Protein AF-A0A254QCN2-F1 (afdb_monomer_lite)

Radius of gyration: 22.69 Å; chains: 1; bounding box: 68×46×70 Å

Structure (mmCIF, N/CA/C/O backbone):
data_AF-A0A254QCN2-F1
#
_entry.id   AF-A0A254QCN2-F1
#
loop_
_atom_site.group_PDB
_atom_site.id
_atom_site.type_symbol
_atom_site.label_atom_id
_atom_site.label_alt_id
_atom_site.label_comp_id
_atom_site.label_asym_id
_atom_site.label_entity_id
_atom_site.label_seq_id
_atom_site.pdbx_PDB_ins_code
_atom_site.Cartn_x
_atom_site.Cartn_y
_atom_site.Cartn_z
_atom_site.occupancy
_atom_site.B_iso_or_equiv
_atom_site.auth_seq_id
_atom_site.auth_comp_id
_atom_site.auth_asym_id
_atom_site.auth_atom_id
_atom_site.pdbx_PDB_model_num
ATOM 1 N N . MET A 1 1 ? -49.786 -29.172 49.446 1.00 40.97 1 MET A N 1
ATOM 2 C CA . MET A 1 1 ? -49.060 -29.382 48.176 1.00 40.97 1 MET A CA 1
ATOM 3 C C . MET A 1 1 ? -48.780 -27.998 47.600 1.00 40.97 1 MET A C 1
ATOM 5 O O . MET A 1 1 ? -49.688 -27.362 47.089 1.00 40.97 1 MET A O 1
ATOM 9 N N . THR A 1 2 ? -47.596 -27.450 47.862 1.00 39.75 2 THR A N 1
ATOM 10 C CA . THR A 1 2 ? -47.262 -26.031 47.647 1.00 39.75 2 THR A CA 1
ATOM 11 C C . THR A 1 2 ? -46.341 -25.910 46.435 1.00 39.75 2 THR A C 1
ATOM 13 O O . THR A 1 2 ? -45.176 -26.293 46.501 1.00 39.75 2 THR A O 1
ATOM 16 N N . ALA A 1 3 ? -46.872 -25.416 45.314 1.00 44.75 3 ALA A N 1
ATOM 17 C CA . ALA A 1 3 ? -46.117 -25.207 44.082 1.00 44.75 3 ALA A CA 1
ATOM 18 C C . ALA A 1 3 ? -45.334 -23.888 44.162 1.00 44.75 3 ALA A C 1
ATOM 20 O O . ALA A 1 3 ? -45.919 -22.817 44.319 1.00 44.75 3 ALA A O 1
ATOM 21 N N . ARG A 1 4 ? -44.002 -23.965 44.080 1.00 52.12 4 ARG A N 1
ATOM 22 C CA . ARG A 1 4 ? -43.122 -22.795 43.980 1.00 52.12 4 ARG A CA 1
ATOM 23 C C . ARG A 1 4 ? -42.921 -22.454 42.505 1.00 52.12 4 ARG A C 1
ATOM 25 O O . ARG A 1 4 ? -42.349 -23.245 41.764 1.00 52.12 4 ARG A O 1
ATOM 32 N N . ILE A 1 5 ? -43.397 -21.281 42.098 1.00 53.84 5 ILE A N 1
ATOM 33 C CA . ILE A 1 5 ? -43.159 -20.699 40.774 1.00 53.84 5 ILE A CA 1
ATOM 34 C C . ILE A 1 5 ? -41.745 -20.109 40.788 1.00 53.84 5 ILE A C 1
ATOM 36 O O . ILE A 1 5 ? -41.483 -19.130 41.485 1.00 53.84 5 ILE A O 1
ATOM 40 N N . ALA A 1 6 ? -40.820 -20.740 40.067 1.00 52.88 6 ALA A N 1
ATOM 41 C CA . ALA A 1 6 ? -39.473 -20.222 39.866 1.00 52.88 6 ALA A CA 1
ATOM 42 C C . ALA A 1 6 ? -39.499 -19.176 38.740 1.00 52.88 6 ALA A C 1
ATOM 44 O O . ALA A 1 6 ? -39.732 -19.505 37.579 1.00 52.88 6 ALA A O 1
ATOM 45 N N . PHE A 1 7 ? -39.284 -17.910 39.096 1.00 50.91 7 PHE A N 1
ATOM 46 C CA . PHE A 1 7 ? -39.137 -16.802 38.155 1.00 50.91 7 PHE A CA 1
ATOM 47 C C . PHE A 1 7 ? -37.707 -16.835 37.592 1.00 50.91 7 PHE A C 1
ATOM 49 O O . PHE A 1 7 ? -36.751 -16.489 38.286 1.00 50.91 7 PHE A O 1
ATOM 56 N N . VAL A 1 8 ? -37.539 -17.311 36.357 1.00 58.22 8 VAL A N 1
ATOM 57 C CA . VAL A 1 8 ? -36.243 -17.298 35.662 1.00 58.22 8 VAL A CA 1
ATOM 58 C C . VAL A 1 8 ? -36.013 -15.885 35.125 1.00 58.22 8 VAL A C 1
ATOM 60 O O . VAL A 1 8 ? -36.605 -15.484 34.128 1.00 58.22 8 VAL A O 1
ATOM 63 N N . PHE A 1 9 ? -35.172 -15.110 35.811 1.00 58.81 9 PHE A N 1
ATOM 64 C CA . PHE A 1 9 ? -34.663 -13.830 35.317 1.00 58.81 9 PHE A CA 1
ATOM 65 C C . PHE A 1 9 ? -33.652 -14.100 34.194 1.00 58.81 9 PHE A C 1
ATOM 67 O O . PHE A 1 9 ? -32.477 -14.370 34.445 1.00 58.81 9 PHE A O 1
ATOM 74 N N . THR A 1 10 ? -34.102 -14.052 32.941 1.00 64.81 10 THR A N 1
ATOM 75 C CA . THR A 1 10 ? -33.211 -14.055 31.775 1.00 64.81 10 THR A CA 1
ATOM 76 C C . THR A 1 10 ? -32.533 -12.688 31.680 1.00 64.81 10 THR A C 1
ATOM 78 O O . THR A 1 10 ? -33.085 -11.737 31.132 1.00 64.81 10 THR A O 1
ATOM 81 N N . PHE A 1 11 ? -31.338 -12.576 32.259 1.00 54.66 11 PHE A N 1
ATOM 82 C CA . PHE A 1 11 ? -30.446 -11.434 32.070 1.00 54.66 11 PHE A CA 1
ATOM 83 C C . PHE A 1 11 ? -29.956 -11.451 30.613 1.00 54.66 11 PHE A C 1
ATOM 85 O O . PHE A 1 11 ? -29.045 -12.196 30.261 1.00 54.66 11 PHE A O 1
ATOM 92 N N . VAL A 1 12 ? -30.602 -10.672 29.742 1.00 60.12 12 VAL A N 1
ATOM 93 C CA . VAL A 1 12 ? -30.117 -10.423 28.379 1.00 60.12 12 VAL A CA 1
ATOM 94 C C . VAL A 1 12 ? -28.912 -9.496 28.505 1.00 60.12 12 VAL A C 1
ATOM 96 O O . VAL A 1 12 ? -29.046 -8.276 28.589 1.00 60.12 12 VAL A O 1
ATOM 99 N N . THR A 1 13 ? -27.718 -10.076 28.584 1.00 57.25 13 THR A N 1
ATOM 100 C CA . THR A 1 13 ? -26.465 -9.337 28.462 1.00 57.25 13 THR A CA 1
ATOM 101 C C . THR A 1 13 ? -26.357 -8.818 27.030 1.00 57.25 13 THR A C 1
ATOM 103 O O . THR A 1 13 ? -25.913 -9.522 26.126 1.00 57.25 13 THR A O 1
ATOM 106 N N . LEU A 1 14 ? -26.783 -7.569 26.809 1.00 51.81 14 LEU A N 1
ATOM 107 C CA . LEU A 1 14 ? -26.379 -6.799 25.635 1.00 51.81 14 LEU A CA 1
ATOM 108 C C . LEU A 1 14 ? -24.858 -6.626 25.713 1.00 51.81 14 LEU A C 1
ATOM 110 O O . LEU A 1 14 ? -24.352 -5.693 26.333 1.00 51.81 14 LEU A O 1
ATOM 114 N N . ALA A 1 15 ? -24.123 -7.558 25.114 1.00 53.62 15 ALA A N 1
ATOM 115 C CA . ALA A 1 15 ? -22.736 -7.335 24.765 1.00 53.62 15 ALA A CA 1
ATOM 116 C C . ALA A 1 15 ? -22.731 -6.216 23.721 1.00 53.62 15 ALA A C 1
ATOM 118 O O . ALA A 1 15 ? -23.058 -6.436 22.555 1.00 53.62 15 ALA A O 1
ATOM 119 N N . SER A 1 16 ? -22.436 -4.995 24.164 1.00 48.66 16 SER A N 1
ATOM 120 C CA . SER A 1 16 ? -22.145 -3.867 23.292 1.00 48.66 16 SER A CA 1
ATOM 121 C C . SER A 1 16 ? -21.018 -4.291 22.360 1.00 48.66 16 SER A C 1
ATOM 123 O O . SER A 1 16 ? -19.859 -4.350 22.768 1.00 48.66 16 SER A O 1
ATOM 125 N N . ALA A 1 17 ? -21.361 -4.645 21.124 1.00 46.91 17 ALA A N 1
ATOM 126 C CA . ALA A 1 17 ? -20.388 -4.856 20.073 1.00 46.91 17 ALA A CA 1
ATOM 127 C C . ALA A 1 17 ? -19.721 -3.502 19.818 1.00 46.91 17 ALA A C 1
ATOM 129 O O . ALA A 1 17 ? -20.233 -2.666 19.073 1.00 46.91 17 ALA A O 1
ATOM 130 N N . PHE A 1 18 ? -18.604 -3.253 20.500 1.00 50.06 18 PHE A N 1
ATOM 131 C CA . PHE A 1 18 ? -17.692 -2.190 20.128 1.00 50.06 18 PHE A CA 1
ATOM 132 C C . PHE A 1 18 ? -17.144 -2.573 18.758 1.00 50.06 18 PHE A C 1
ATOM 134 O O . PHE A 1 18 ? -16.198 -3.347 18.637 1.00 50.06 18 PHE A O 1
ATOM 141 N N . VAL A 1 19 ? -17.799 -2.072 17.712 1.00 56.84 19 VAL A N 1
ATOM 142 C CA . VAL A 1 19 ? -17.236 -2.028 16.368 1.00 56.84 19 VAL A CA 1
ATOM 143 C C . VAL A 1 19 ? -16.051 -1.074 16.463 1.00 56.84 19 VAL A C 1
ATOM 145 O O . VAL A 1 19 ? -16.191 0.140 16.315 1.00 56.84 19 VAL A O 1
ATOM 148 N N . HIS A 1 20 ? -14.894 -1.617 16.834 1.00 62.12 20 HIS A N 1
ATOM 149 C CA . HIS A 1 20 ? -13.630 -0.910 16.750 1.00 62.12 20 HIS A CA 1
ATOM 150 C C . HIS A 1 20 ? -13.440 -0.543 15.279 1.00 62.12 20 HIS A C 1
ATOM 152 O O . HIS A 1 20 ? -13.486 -1.417 14.415 1.00 62.12 20 HIS A O 1
ATOM 158 N N . ALA A 1 21 ? -13.331 0.754 14.984 1.00 64.00 21 ALA A N 1
ATOM 159 C CA . ALA A 1 21 ? -13.056 1.205 13.629 1.00 64.00 21 ALA A CA 1
ATOM 160 C C . ALA A 1 21 ? -11.738 0.556 13.192 1.00 64.00 21 ALA A C 1
ATOM 162 O O . ALA A 1 21 ? -10.703 0.807 13.804 1.00 64.00 21 ALA A O 1
ATOM 163 N N . TYR A 1 22 ?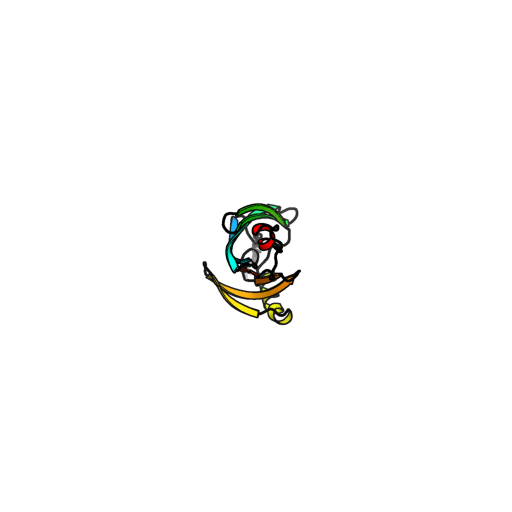 -11.808 -0.326 12.197 1.00 68.88 22 TYR A N 1
ATOM 164 C CA . TYR A 1 22 ? -10.637 -0.905 11.563 1.00 68.88 22 TYR A CA 1
ATOM 165 C C . TYR A 1 22 ? -10.341 -0.109 10.287 1.00 68.88 22 TYR A C 1
ATOM 167 O O . TYR A 1 22 ? -11.262 0.096 9.490 1.00 68.88 22 TYR A O 1
ATOM 175 N N . PRO A 1 23 ? -9.095 0.336 10.071 1.00 77.94 23 PRO A N 1
ATOM 176 C CA . PRO A 1 23 ? -7.962 0.269 10.993 1.00 77.94 23 PRO A CA 1
ATOM 177 C C . PRO A 1 23 ? -8.070 1.285 12.148 1.00 77.94 23 PRO A C 1
ATOM 179 O O . PRO A 1 23 ? -8.786 2.290 12.052 1.00 77.94 23 PRO A O 1
ATOM 182 N N . SER A 1 24 ? -7.350 1.003 13.235 1.00 85.75 24 SER A N 1
ATOM 183 C CA . SER A 1 24 ? -7.284 1.819 14.453 1.00 85.75 24 SER A CA 1
ATOM 184 C C . SER A 1 24 ? -6.336 3.007 14.292 1.00 85.75 24 SER A C 1
ATOM 186 O O . SER A 1 24 ? -5.400 2.971 13.499 1.00 85.75 24 SER A O 1
ATOM 188 N N . ILE A 1 25 ? -6.541 4.069 15.080 1.00 89.25 25 ILE A N 1
ATOM 189 C CA . ILE A 1 25 ? -5.567 5.170 15.166 1.00 89.25 25 ILE A CA 1
ATOM 190 C C . ILE A 1 25 ? -4.233 4.609 15.681 1.00 89.25 25 ILE A C 1
ATOM 192 O O . ILE A 1 25 ? -4.209 3.929 16.705 1.00 89.25 25 ILE A O 1
ATOM 196 N N . GLY A 1 26 ? -3.144 4.915 14.978 1.00 87.44 26 GLY A N 1
ATOM 197 C CA . GLY A 1 26 ? -1.801 4.385 15.216 1.00 87.44 26 GLY A CA 1
ATOM 198 C C . GLY A 1 26 ? -1.447 3.163 14.363 1.00 87.44 26 GLY A C 1
ATOM 199 O O . GLY A 1 26 ? -0.270 2.804 14.301 1.00 87.44 26 GLY A O 1
ATOM 200 N N . ASP A 1 27 ? -2.415 2.546 13.671 1.00 85.25 27 ASP A N 1
ATOM 201 C CA . ASP A 1 27 ? -2.112 1.472 12.727 1.00 85.25 27 ASP A CA 1
ATOM 202 C C . ASP A 1 27 ? -1.246 2.018 11.593 1.00 85.25 27 ASP A C 1
ATOM 204 O O . ASP A 1 27 ? -1.582 3.011 10.934 1.00 85.25 27 ASP A O 1
ATOM 208 N N . LYS A 1 28 ? -0.123 1.339 11.365 1.00 86.75 28 LYS A N 1
ATOM 209 C CA . LYS A 1 28 ? 0.898 1.733 10.407 1.00 86.75 28 LYS A CA 1
ATOM 210 C C . LYS A 1 28 ? 1.274 0.558 9.523 1.00 86.75 28 LYS A C 1
ATOM 212 O O . LYS A 1 28 ? 1.483 -0.555 9.998 1.00 86.75 28 LYS A O 1
ATOM 217 N N . VAL A 1 29 ? 1.437 0.844 8.240 1.00 81.44 29 VAL A N 1
ATOM 218 C CA . VAL A 1 29 ? 2.098 -0.044 7.290 1.00 81.44 29 VAL A CA 1
ATOM 219 C C . VAL A 1 29 ? 3.279 0.699 6.688 1.00 81.44 29 VAL A C 1
ATOM 221 O O . VAL A 1 29 ? 3.189 1.881 6.353 1.00 81.44 29 VAL A O 1
ATOM 224 N N . THR A 1 30 ? 4.387 -0.009 6.537 1.00 83.19 30 THR A N 1
ATOM 225 C CA . THR A 1 30 ? 5.516 0.441 5.736 1.00 83.19 30 THR A CA 1
ATOM 226 C C . THR A 1 30 ? 5.773 -0.619 4.685 1.00 83.19 30 THR A C 1
ATOM 228 O O . THR A 1 30 ? 5.854 -1.801 5.016 1.00 83.19 30 THR A O 1
ATOM 231 N N . TRP A 1 31 ? 5.901 -0.206 3.432 1.00 78.06 31 TRP A N 1
ATOM 232 C CA . TRP A 1 31 ? 6.367 -1.085 2.373 1.00 78.06 31 TRP A CA 1
ATOM 233 C C . TRP A 1 31 ? 7.525 -0.438 1.630 1.00 78.06 31 TRP A C 1
ATOM 235 O O . TRP A 1 31 ? 7.608 0.788 1.492 1.00 78.06 31 TRP A O 1
ATOM 245 N N . SER A 1 32 ? 8.407 -1.301 1.147 1.00 78.62 32 SER A N 1
ATOM 246 C CA . SER A 1 32 ? 9.544 -0.928 0.324 1.00 78.62 32 SER A CA 1
ATOM 247 C C . SER A 1 32 ? 9.365 -1.512 -1.072 1.00 78.62 32 SER A C 1
ATOM 249 O O . SER A 1 32 ? 8.730 -2.556 -1.248 1.00 78.62 32 SER A O 1
ATOM 251 N N . GLY A 1 33 ? 9.896 -0.822 -2.069 1.00 74.44 33 GLY A N 1
ATOM 252 C CA . GLY A 1 33 ? 9.842 -1.242 -3.461 1.00 74.44 33 GLY A CA 1
ATOM 253 C C . GLY A 1 33 ? 11.052 -0.746 -4.233 1.00 74.44 33 GLY A C 1
ATOM 254 O O . GLY A 1 33 ? 11.860 0.035 -3.733 1.00 74.44 33 GLY A O 1
ATOM 255 N N . GLU A 1 34 ? 11.160 -1.196 -5.474 1.00 74.56 34 GLU A N 1
ATOM 256 C CA . GLU A 1 34 ? 12.174 -0.721 -6.407 1.00 74.56 34 GLU A CA 1
ATOM 257 C C . GLU A 1 34 ? 11.530 0.215 -7.431 1.00 74.56 34 GLU A C 1
ATOM 259 O O . GLU A 1 34 ? 10.490 -0.105 -8.017 1.00 74.56 34 GLU A O 1
ATOM 264 N N . PHE A 1 35 ? 12.170 1.357 -7.667 1.00 75.44 35 PHE A N 1
ATOM 265 C CA . PHE A 1 35 ? 11.914 2.225 -8.806 1.00 75.44 35 PHE A CA 1
ATOM 266 C C . PHE A 1 35 ? 13.082 2.112 -9.772 1.00 75.44 35 PHE A C 1
ATOM 268 O O . PHE A 1 35 ? 14.199 2.500 -9.436 1.00 75.44 35 PHE A O 1
ATOM 275 N N . LYS A 1 36 ? 12.827 1.610 -10.979 1.00 73.88 36 LYS A N 1
ATOM 276 C CA . LYS A 1 36 ? 13.841 1.568 -12.037 1.00 73.88 36 LYS A CA 1
ATOM 277 C C . LYS A 1 36 ? 13.547 2.644 -13.067 1.00 73.88 36 LYS A C 1
ATOM 279 O O . LYS A 1 36 ? 12.471 2.637 -13.671 1.00 73.88 36 LYS A O 1
ATOM 284 N N . THR A 1 37 ? 14.498 3.555 -13.254 1.00 68.94 37 THR A N 1
ATOM 285 C CA . THR A 1 37 ? 14.449 4.539 -14.336 1.00 68.94 37 THR A CA 1
ATOM 286 C C . THR A 1 37 ? 14.742 3.862 -15.673 1.00 68.94 37 THR A C 1
ATOM 288 O O . THR A 1 37 ? 15.281 2.754 -15.738 1.00 68.94 37 THR A O 1
ATOM 291 N N . ALA A 1 38 ? 14.407 4.545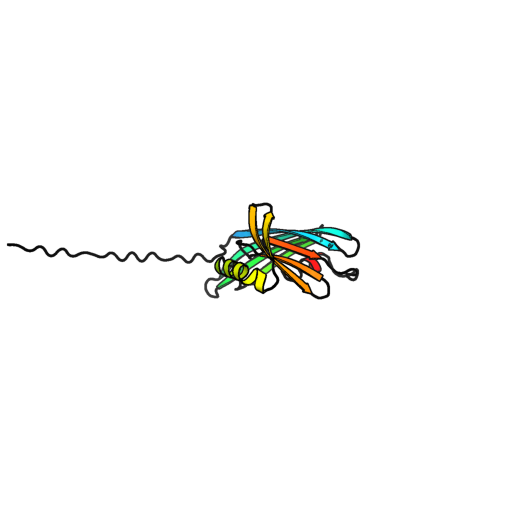 -16.766 1.00 66.44 38 ALA A N 1
ATOM 292 C CA . ALA A 1 38 ? 14.720 4.087 -18.118 1.00 66.44 38 ALA A CA 1
ATOM 293 C C . ALA A 1 38 ? 16.231 3.918 -18.371 1.00 66.44 38 ALA A C 1
ATOM 295 O O . ALA A 1 38 ? 16.626 3.127 -19.224 1.00 66.44 38 ALA A O 1
ATOM 296 N N . GLU A 1 39 ? 17.060 4.647 -17.624 1.00 67.62 39 GLU A N 1
ATOM 297 C CA . GLU A 1 39 ? 18.526 4.628 -17.699 1.00 67.62 39 GLU A CA 1
ATOM 298 C C . GLU A 1 39 ? 19.136 3.453 -16.915 1.00 67.62 39 GLU A C 1
ATOM 300 O O . GLU A 1 39 ? 20.344 3.231 -16.957 1.00 67.62 39 GLU A O 1
ATOM 305 N N . GLY A 1 40 ? 18.299 2.663 -16.231 1.00 66.31 40 GLY A N 1
ATOM 306 C CA . GLY A 1 40 ? 18.716 1.509 -15.440 1.00 66.31 40 GLY A CA 1
ATOM 307 C C . GLY A 1 40 ? 19.111 1.847 -14.003 1.00 66.31 40 GLY A C 1
ATOM 308 O O . GLY A 1 40 ? 19.504 0.940 -13.266 1.00 66.31 40 GLY A O 1
ATOM 309 N N . GLU A 1 41 ? 18.982 3.107 -13.576 1.00 74.56 41 GLU A N 1
ATOM 310 C CA . GLU A 1 41 ? 19.183 3.470 -12.175 1.00 74.56 41 GLU A CA 1
ATOM 311 C C . GLU A 1 41 ? 18.054 2.893 -11.319 1.00 74.56 41 GLU A C 1
ATOM 313 O O . GLU A 1 41 ? 16.869 3.039 -11.627 1.00 74.56 41 GLU A O 1
ATOM 318 N N . ASN A 1 42 ? 18.433 2.219 -10.234 1.00 77.94 42 ASN A N 1
ATOM 319 C CA . ASN A 1 42 ? 17.503 1.648 -9.273 1.00 77.94 42 ASN A CA 1
ATOM 320 C C . ASN A 1 42 ? 17.486 2.529 -8.023 1.00 77.94 42 ASN A C 1
ATOM 322 O O . ASN A 1 42 ? 18.516 2.713 -7.376 1.00 77.94 42 ASN A O 1
ATOM 326 N N . SER A 1 43 ? 16.321 3.067 -7.686 1.00 81.06 43 SER A N 1
ATOM 327 C CA . SER A 1 43 ? 16.085 3.796 -6.446 1.00 81.06 43 SER A CA 1
ATOM 328 C C . SER A 1 43 ? 15.163 2.990 -5.551 1.00 81.06 43 SER A C 1
ATOM 330 O O . SER A 1 43 ? 14.095 2.545 -5.969 1.00 81.06 43 SER A O 1
ATOM 332 N N . GLU A 1 44 ? 15.560 2.825 -4.296 1.00 82.56 44 GLU A N 1
ATOM 333 C CA . GLU A 1 44 ? 14.689 2.226 -3.296 1.00 82.56 44 GLU A CA 1
ATOM 334 C C . GLU A 1 44 ? 13.574 3.216 -2.938 1.00 82.56 44 GLU A C 1
ATOM 336 O O . GLU A 1 44 ? 13.831 4.390 -2.638 1.00 82.56 44 GLU A O 1
ATOM 341 N N . ILE A 1 45 ? 12.333 2.737 -2.988 1.00 84.38 45 ILE A N 1
ATOM 342 C CA . ILE A 1 45 ? 11.153 3.449 -2.513 1.00 84.38 45 ILE A CA 1
ATOM 343 C C . ILE A 1 45 ? 10.821 2.913 -1.125 1.00 84.38 45 ILE A C 1
ATOM 345 O O . ILE A 1 45 ? 10.707 1.705 -0.947 1.00 84.38 45 ILE A O 1
ATOM 349 N N . HIS A 1 46 ? 10.566 3.808 -0.177 1.00 87.25 46 HIS A N 1
ATOM 350 C CA . HIS A 1 46 ? 9.947 3.497 1.108 1.00 87.25 46 HIS A CA 1
ATOM 351 C C . HIS A 1 46 ? 8.693 4.337 1.263 1.00 87.25 46 HIS A C 1
ATOM 353 O O . HIS A 1 46 ? 8.758 5.562 1.179 1.00 87.25 46 HIS A O 1
ATOM 359 N N . ILE A 1 47 ? 7.557 3.698 1.515 1.00 86.50 47 ILE A N 1
ATOM 360 C CA . ILE A 1 47 ? 6.310 4.403 1.801 1.00 86.50 47 ILE A CA 1
ATOM 361 C C . ILE A 1 47 ? 5.765 3.898 3.122 1.00 86.50 47 ILE A C 1
ATOM 363 O O . ILE A 1 47 ? 5.699 2.699 3.376 1.00 86.50 47 ILE A O 1
ATOM 367 N N . THR A 1 48 ? 5.374 4.836 3.968 1.00 89.50 48 THR A N 1
ATOM 368 C CA . THR A 1 48 ? 4.706 4.586 5.234 1.00 89.50 48 THR A CA 1
ATOM 369 C C . THR A 1 48 ? 3.336 5.237 5.203 1.00 89.50 48 THR A C 1
ATOM 371 O O . THR A 1 48 ? 3.240 6.435 4.954 1.00 89.50 48 THR A O 1
ATOM 374 N N . LYS A 1 49 ? 2.286 4.468 5.496 1.00 90.00 49 LYS A N 1
ATOM 375 C CA . LYS A 1 49 ? 0.943 4.987 5.775 1.00 90.00 49 LYS A CA 1
ATOM 376 C C . LYS A 1 49 ? 0.609 4.749 7.243 1.00 90.00 49 LYS A C 1
ATOM 378 O O . LYS A 1 49 ? 0.830 3.651 7.747 1.00 90.00 49 LYS A O 1
ATOM 383 N N . GLU A 1 50 ? 0.072 5.761 7.911 1.00 91.56 50 GLU A N 1
ATOM 384 C CA . GLU A 1 50 ? -0.321 5.711 9.321 1.00 91.56 50 GLU A CA 1
ATOM 385 C C . GLU A 1 50 ? -1.704 6.340 9.508 1.00 91.56 50 GLU A C 1
ATOM 387 O O . GLU A 1 50 ? -1.953 7.454 9.038 1.00 91.56 50 GLU A O 1
ATOM 392 N N . VAL A 1 51 ? -2.612 5.652 10.205 1.00 91.56 51 VAL A N 1
ATOM 393 C CA . VAL A 1 51 ? -3.892 6.246 10.613 1.00 91.56 51 VAL A CA 1
ATOM 394 C C . VAL A 1 51 ? -3.631 7.206 11.771 1.00 91.56 51 VAL A C 1
ATOM 396 O O . VAL A 1 51 ? -3.437 6.787 12.908 1.00 91.56 51 VAL A O 1
ATOM 399 N N . VAL A 1 52 ? -3.674 8.509 11.507 1.00 94.50 52 VAL A N 1
ATOM 400 C CA . VAL A 1 52 ? -3.422 9.554 12.517 1.00 94.50 52 VAL A CA 1
ATOM 401 C C . VAL A 1 52 ? -4.704 10.115 13.134 1.00 94.50 52 VAL A C 1
ATOM 403 O O . VAL A 1 52 ? -4.658 10.884 14.092 1.00 94.50 52 VAL A O 1
ATOM 406 N N . GLY A 1 53 ? -5.872 9.736 12.611 1.00 92.06 53 GLY A N 1
ATOM 407 C CA . GLY A 1 53 ? -7.151 10.125 13.195 1.00 92.06 53 GLY A CA 1
ATOM 408 C C . GLY A 1 53 ? -8.354 9.460 12.538 1.00 92.06 53 GLY A C 1
ATOM 409 O O . GLY A 1 53 ? -8.282 8.979 11.411 1.00 92.06 53 GLY A O 1
ATOM 410 N N . PHE A 1 54 ? -9.484 9.476 13.241 1.00 91.31 54 PHE A N 1
ATOM 411 C CA . PHE A 1 54 ? -10.776 9.028 12.727 1.00 91.31 54 PHE A CA 1
ATOM 412 C C . PHE A 1 54 ? -11.878 9.976 13.198 1.00 91.31 54 PHE A C 1
ATOM 414 O O . PHE A 1 54 ? -12.037 10.219 14.395 1.00 91.31 54 PHE A O 1
ATOM 421 N N . ASN A 1 55 ? -12.644 10.520 12.256 1.00 89.31 55 ASN A N 1
ATOM 422 C CA . ASN A 1 55 ? -13.834 11.306 12.536 1.00 89.31 55 ASN A CA 1
ATOM 423 C C . ASN A 1 55 ? -15.056 10.378 12.508 1.00 89.31 55 ASN A C 1
ATOM 425 O O . ASN A 1 55 ? -15.514 9.920 11.462 1.00 89.31 55 ASN A O 1
ATOM 429 N N . SER A 1 56 ? -15.594 10.092 13.693 1.00 86.44 56 SER A N 1
ATOM 430 C CA . SER A 1 56 ? -16.692 9.142 13.873 1.00 86.44 56 SER A CA 1
ATOM 431 C C . SER A 1 56 ? -18.039 9.643 13.346 1.00 86.44 56 SER A C 1
ATOM 433 O O . SER A 1 56 ? -18.917 8.810 13.094 1.00 86.44 56 SER A O 1
ATOM 435 N N . THR A 1 57 ? -18.192 10.958 13.159 1.00 88.88 57 THR A N 1
ATOM 436 C CA . THR A 1 57 ? -19.415 11.598 12.658 1.00 88.88 57 THR A CA 1
ATOM 437 C C . THR A 1 57 ? -19.597 11.341 11.169 1.00 88.88 57 THR A C 1
ATOM 439 O O . THR A 1 57 ? -20.671 10.927 10.746 1.00 88.88 57 THR A O 1
ATOM 442 N N . ASN A 1 58 ? -18.546 11.553 10.375 1.00 88.12 58 ASN A N 1
ATOM 443 C CA . ASN A 1 58 ? -18.578 11.387 8.918 1.00 88.12 58 ASN A CA 1
ATOM 444 C C . ASN A 1 58 ? -17.902 10.092 8.434 1.00 88.12 58 ASN A C 1
ATOM 446 O O . ASN A 1 58 ? -17.901 9.833 7.236 1.00 88.12 58 ASN A O 1
ATOM 450 N N . LYS A 1 59 ? -17.370 9.272 9.352 1.00 85.44 59 LYS A N 1
ATOM 451 C CA . LYS A 1 59 ? -16.660 8.015 9.059 1.00 85.44 59 LYS A CA 1
ATOM 452 C C . LYS A 1 59 ? -15.450 8.224 8.139 1.00 85.44 59 LYS A C 1
ATOM 454 O O . LYS A 1 59 ? -15.192 7.414 7.258 1.00 85.44 59 LYS A O 1
ATOM 459 N N . ILE A 1 60 ? -14.718 9.317 8.355 1.00 88.75 60 ILE A N 1
ATOM 460 C CA . ILE A 1 60 ? -13.522 9.665 7.582 1.00 88.75 60 ILE A CA 1
ATOM 461 C C . ILE A 1 60 ? -12.275 9.428 8.429 1.00 88.75 60 ILE A C 1
ATOM 463 O O . ILE A 1 60 ? -12.170 9.906 9.561 1.00 88.75 60 ILE A O 1
ATOM 467 N N . TRP A 1 61 ? -11.307 8.720 7.864 1.00 89.81 61 TRP A N 1
ATOM 468 C CA . TRP A 1 61 ? -9.982 8.538 8.433 1.00 89.81 61 TRP A CA 1
ATOM 469 C C . TRP A 1 61 ? -9.025 9.615 7.935 1.00 89.81 61 TRP A C 1
ATOM 471 O O . TRP A 1 61 ? -9.066 10.010 6.771 1.00 89.81 61 TRP A O 1
ATOM 481 N N . LYS A 1 62 ? -8.128 10.046 8.821 1.00 92.81 62 LYS A N 1
ATOM 482 C CA . LYS A 1 62 ? -6.957 10.858 8.497 1.00 92.81 62 LYS A CA 1
ATOM 483 C C . LYS A 1 62 ? -5.752 9.942 8.405 1.00 92.81 62 LYS A C 1
ATOM 485 O O . LYS A 1 62 ? -5.426 9.262 9.378 1.00 92.81 62 LYS A O 1
ATOM 490 N N . VAL A 1 63 ? -5.098 9.934 7.253 1.00 92.06 63 VAL A N 1
ATOM 491 C CA . VAL A 1 63 ? -3.963 9.055 6.970 1.00 92.06 63 VAL A CA 1
ATOM 492 C C . VAL A 1 63 ? -2.758 9.906 6.636 1.00 92.06 63 VAL A C 1
ATOM 494 O O . VAL A 1 63 ? -2.794 10.674 5.677 1.00 92.06 63 VAL A O 1
ATOM 497 N N . LYS A 1 64 ? -1.691 9.758 7.414 1.00 94.62 64 LYS A N 1
ATOM 498 C CA . LYS A 1 64 ? -0.394 10.339 7.096 1.00 94.62 64 LYS A CA 1
ATOM 499 C C . LYS A 1 64 ? 0.350 9.404 6.150 1.00 94.62 64 LYS A C 1
ATOM 501 O O . LYS A 1 64 ? 0.403 8.202 6.401 1.00 94.62 64 LYS A O 1
ATOM 506 N N . ILE A 1 65 ? 0.906 9.954 5.079 1.00 91.69 65 ILE A N 1
ATOM 507 C CA . ILE A 1 65 ? 1.684 9.236 4.074 1.00 91.69 65 ILE A CA 1
ATOM 508 C C . ILE A 1 65 ? 3.073 9.864 4.035 1.00 91.69 65 ILE A C 1
ATOM 510 O O . ILE A 1 65 ? 3.223 11.011 3.624 1.00 91.69 65 ILE A O 1
ATOM 514 N N . ASP A 1 66 ? 4.084 9.113 4.458 1.00 93.31 66 ASP A N 1
ATOM 515 C CA . ASP A 1 66 ? 5.488 9.487 4.314 1.00 93.31 66 ASP A CA 1
ATOM 516 C C . ASP A 1 66 ? 6.086 8.667 3.165 1.00 93.31 66 ASP A C 1
ATOM 518 O O . ASP A 1 66 ? 6.070 7.437 3.213 1.00 93.31 66 ASP A O 1
ATOM 522 N N . THR A 1 67 ? 6.614 9.326 2.135 1.00 89.94 67 THR A N 1
ATOM 523 C CA . THR A 1 67 ? 7.287 8.670 1.005 1.00 89.94 67 THR A CA 1
ATOM 524 C C . THR A 1 67 ? 8.748 9.090 0.959 1.00 89.94 67 THR A C 1
ATOM 526 O O . THR A 1 67 ? 9.066 10.261 1.140 1.00 89.94 67 THR A O 1
ATOM 529 N N . LYS A 1 68 ? 9.645 8.147 0.679 1.00 90.25 68 LYS A N 1
ATOM 530 C CA . LYS A 1 68 ? 11.061 8.388 0.412 1.00 90.25 68 LYS A CA 1
ATOM 531 C C . LYS A 1 68 ? 11.480 7.626 -0.841 1.00 90.25 68 LYS A C 1
ATOM 533 O O . LYS A 1 68 ? 11.206 6.435 -0.941 1.00 90.25 68 LYS A O 1
ATOM 538 N N . VAL A 1 69 ? 12.154 8.296 -1.771 1.00 85.88 69 VAL A N 1
ATOM 539 C CA . VAL A 1 69 ? 12.706 7.697 -2.997 1.00 85.88 69 VAL A CA 1
ATOM 540 C C . VAL A 1 69 ? 14.146 8.166 -3.140 1.00 85.88 69 VAL A C 1
ATOM 542 O O . VAL A 1 69 ? 14.401 9.344 -3.390 1.00 85.88 69 VAL A O 1
ATOM 545 N N . GLY A 1 70 ? 15.105 7.266 -2.916 1.00 83.81 70 GLY A N 1
ATOM 546 C CA . GLY A 1 70 ? 16.518 7.648 -2.842 1.00 83.81 70 GLY A CA 1
ATOM 547 C C . GLY A 1 70 ? 16.768 8.712 -1.759 1.00 83.81 70 GLY A C 1
ATOM 548 O O . GLY A 1 70 ? 16.634 8.433 -0.564 1.00 83.81 70 GLY A O 1
ATOM 549 N N . GLN A 1 71 ? 17.140 9.927 -2.177 1.00 82.88 71 GLN A N 1
ATOM 550 C CA . GLN A 1 71 ? 17.364 11.080 -1.287 1.00 82.88 71 GLN A CA 1
ATOM 551 C C . GLN A 1 71 ? 16.141 12.005 -1.154 1.00 82.88 71 GLN A C 1
ATOM 553 O O . GLN A 1 71 ? 16.115 12.854 -0.264 1.00 82.88 71 GLN A O 1
ATOM 558 N N . GLU A 1 72 ? 15.126 11.856 -2.008 1.00 86.50 72 GLU A N 1
ATOM 559 C CA . GLU A 1 72 ? 13.912 12.673 -1.964 1.00 86.50 72 GLU A CA 1
ATOM 560 C C . GLU A 1 72 ? 12.922 12.114 -0.939 1.00 86.50 72 GLU A C 1
ATOM 562 O O . GLU A 1 72 ? 12.813 10.899 -0.757 1.00 86.50 72 GLU A O 1
ATOM 567 N N . SER A 1 73 ? 12.176 12.996 -0.271 1.00 92.50 73 SER A N 1
ATOM 568 C CA . SER A 1 73 ? 11.088 12.591 0.620 1.00 92.50 73 SER A CA 1
ATOM 569 C C . SER A 1 73 ? 9.916 13.566 0.576 1.00 92.50 73 SER A C 1
ATOM 571 O O . SER A 1 73 ? 10.099 14.759 0.338 1.00 92.50 73 SER A O 1
ATOM 573 N N . SER A 1 74 ? 8.715 13.052 0.824 1.00 93.19 74 SER A N 1
ATOM 574 C CA . SER A 1 74 ? 7.495 13.827 1.033 1.00 93.19 74 SER A CA 1
ATOM 575 C C . SER A 1 74 ? 6.720 13.299 2.234 1.00 93.19 74 SER A C 1
ATOM 577 O O . SER A 1 74 ? 6.839 12.137 2.621 1.00 93.19 74 SER A O 1
ATOM 579 N N . SER A 1 75 ? 5.915 14.181 2.817 1.00 95.31 75 SER A N 1
ATOM 580 C CA . SER A 1 75 ? 4.972 13.856 3.877 1.00 95.31 75 SER A CA 1
ATOM 581 C C . SER A 1 75 ? 3.674 14.597 3.601 1.00 95.31 75 SER A C 1
ATOM 583 O O . SER A 1 75 ? 3.685 15.816 3.423 1.00 95.31 75 SER A O 1
ATOM 585 N N . GLU A 1 76 ? 2.566 13.873 3.546 1.00 94.56 76 GLU A N 1
ATOM 586 C CA . GLU A 1 76 ? 1.236 14.452 3.389 1.00 94.56 76 GLU A CA 1
ATOM 587 C C . GLU A 1 76 ? 0.236 13.792 4.335 1.00 94.56 76 GLU A C 1
ATOM 589 O O . GLU A 1 76 ? 0.473 12.716 4.883 1.00 94.56 76 GLU A O 1
ATOM 594 N N . THR A 1 77 ? -0.891 14.455 4.574 1.00 94.75 77 THR A N 1
ATOM 595 C CA . THR A 1 77 ? -2.016 13.872 5.309 1.00 94.75 77 THR A CA 1
ATOM 596 C C . THR A 1 77 ? -3.263 14.003 4.463 1.00 94.75 77 THR A C 1
ATOM 598 O O . THR A 1 77 ? -3.638 15.110 4.083 1.00 94.75 77 THR A O 1
ATOM 601 N N . ILE A 1 78 ? -3.902 12.870 4.197 1.00 91.69 78 ILE A N 1
ATOM 602 C CA . ILE A 1 78 ? -5.128 12.794 3.412 1.00 91.69 78 ILE A CA 1
ATOM 603 C C . ILE A 1 78 ? -6.312 12.416 4.295 1.00 91.69 78 ILE A C 1
ATOM 605 O O . ILE A 1 78 ? -6.156 11.811 5.359 1.00 91.69 78 ILE A O 1
ATOM 609 N N . GLU A 1 79 ? -7.506 12.744 3.820 1.00 91.31 79 GLU A N 1
ATOM 610 C CA . GLU A 1 79 ? -8.768 12.287 4.385 1.00 91.31 79 GLU A CA 1
ATOM 611 C C . GLU A 1 79 ? -9.411 11.279 3.430 1.00 91.31 79 GLU A C 1
ATOM 613 O O . GLU A 1 79 ? -9.554 11.550 2.240 1.00 91.31 79 GLU A O 1
ATOM 618 N N . THR A 1 80 ? -9.792 10.106 3.933 1.00 88.06 80 THR A N 1
ATOM 619 C CA . THR A 1 80 ? -10.451 9.069 3.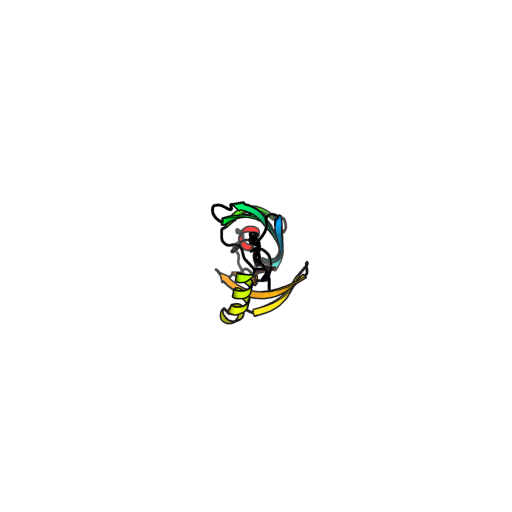128 1.00 88.06 80 THR A CA 1
ATOM 620 C C . THR A 1 80 ? -11.526 8.351 3.932 1.00 88.06 80 THR A C 1
ATOM 622 O O . THR A 1 80 ? -11.358 8.110 5.124 1.00 88.06 80 THR A O 1
ATOM 625 N N . ALA A 1 81 ? -12.638 8.012 3.282 1.00 83.81 81 ALA A N 1
ATOM 626 C CA . ALA A 1 81 ? -13.679 7.133 3.826 1.00 83.81 81 ALA A CA 1
ATOM 627 C C . ALA A 1 81 ? -13.487 5.668 3.390 1.00 83.81 81 ALA A C 1
ATOM 629 O O . ALA A 1 81 ? -14.234 4.784 3.802 1.00 83.81 81 ALA A O 1
ATOM 630 N N . ASP A 1 82 ? -12.505 5.410 2.527 1.00 76.81 82 ASP A N 1
ATOM 631 C CA . ASP A 1 82 ? -12.294 4.120 1.889 1.00 76.81 82 ASP A CA 1
ATOM 632 C C . ASP A 1 82 ? -10.967 3.521 2.354 1.00 76.81 82 ASP A C 1
ATOM 634 O O . ASP A 1 82 ? -9.969 3.505 1.633 1.00 76.81 82 ASP A O 1
ATOM 638 N N . LEU A 1 83 ? -10.939 3.074 3.612 1.00 79.56 83 LEU A N 1
ATOM 639 C CA . LEU A 1 83 ? -9.847 2.237 4.086 1.00 79.56 83 LEU A CA 1
ATOM 640 C C . LEU A 1 83 ? -10.125 0.767 3.801 1.00 79.56 83 LEU A C 1
ATOM 642 O O . LEU A 1 83 ? -11.268 0.293 3.783 1.00 79.56 83 LEU A O 1
ATOM 646 N N . PHE A 1 84 ? -9.038 0.057 3.522 1.00 81.25 84 PHE A N 1
ATOM 647 C CA . PHE A 1 84 ? -9.060 -1.371 3.278 1.00 81.25 84 PHE A CA 1
ATOM 648 C C . PHE A 1 84 ? -9.432 -2.100 4.571 1.00 81.25 84 PHE A C 1
ATOM 650 O O . PHE A 1 84 ? -8.879 -1.799 5.630 1.00 81.25 84 PHE A O 1
ATOM 657 N N . THR A 1 85 ? -10.376 -3.033 4.480 1.00 81.75 85 THR A N 1
ATOM 658 C CA . THR A 1 85 ? -10.863 -3.830 5.612 1.00 81.75 85 THR A CA 1
ATOM 659 C C . THR A 1 85 ? -10.638 -5.318 5.341 1.00 81.75 85 THR A C 1
ATOM 661 O O . THR A 1 85 ? -10.472 -5.696 4.175 1.00 81.75 85 THR A O 1
ATOM 664 N N . PRO A 1 86 ? -10.676 -6.185 6.368 1.00 83.19 86 PRO A N 1
ATOM 665 C CA . PRO A 1 86 ? -10.563 -7.630 6.176 1.00 83.19 86 PRO A CA 1
ATOM 666 C C . PRO A 1 86 ? -11.645 -8.188 5.237 1.00 83.19 86 PRO A C 1
ATOM 668 O O . PRO A 1 86 ? -11.390 -9.076 4.427 1.00 83.19 86 PRO A O 1
ATOM 671 N N . GLU A 1 87 ? -12.857 -7.626 5.259 1.00 85.94 87 GLU A N 1
ATOM 672 C CA . GLU A 1 87 ? -13.935 -8.027 4.349 1.00 85.94 87 GLU A CA 1
ATOM 673 C C . GLU A 1 87 ? -13.591 -7.694 2.892 1.00 85.94 87 GLU A C 1
ATOM 675 O O . GLU A 1 87 ? -13.772 -8.536 2.008 1.00 85.94 87 GLU A O 1
ATOM 680 N N . LYS A 1 88 ? -13.033 -6.500 2.641 1.00 86.19 88 LYS A N 1
ATOM 681 C CA . LYS A 1 88 ? -12.537 -6.119 1.308 1.00 86.19 88 LYS A CA 1
ATOM 682 C C . LYS A 1 88 ? -11.381 -7.004 0.871 1.00 86.19 88 LYS A C 1
ATOM 684 O O . LYS A 1 88 ? -11.349 -7.416 -0.284 1.00 86.19 88 LYS A O 1
ATOM 689 N N . TYR A 1 89 ? -10.468 -7.349 1.776 1.00 88.31 89 TYR A N 1
ATOM 690 C CA . TYR A 1 89 ? -9.394 -8.295 1.484 1.00 88.31 89 TYR A CA 1
ATOM 691 C C . TYR A 1 89 ? -9.939 -9.651 1.017 1.00 88.31 89 TYR A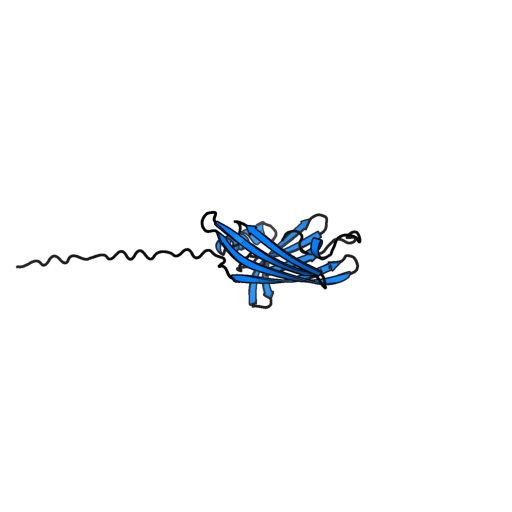 C 1
ATOM 693 O O . TYR A 1 89 ? -9.519 -10.170 -0.021 1.00 88.31 89 TYR A O 1
ATOM 701 N N . HIS A 1 90 ? -10.910 -10.214 1.740 1.00 89.62 90 HIS A N 1
ATOM 702 C CA . HIS A 1 90 ? -11.533 -11.479 1.357 1.00 89.62 90 HIS A CA 1
ATOM 703 C C . HIS A 1 90 ? -12.220 -11.397 -0.008 1.00 89.62 90 HIS A C 1
ATOM 705 O O . HIS A 1 90 ? -12.133 -12.347 -0.792 1.00 89.62 90 HIS A O 1
ATOM 711 N N . GLN A 1 91 ? -12.857 -10.266 -0.315 1.00 91.38 91 GLN A N 1
ATOM 712 C CA . GLN A 1 91 ? -13.431 -10.025 -1.633 1.00 91.38 91 GLN A CA 1
ATOM 713 C C . GLN A 1 91 ? -12.350 -9.966 -2.722 1.00 91.38 91 GLN A C 1
ATOM 715 O O . GLN A 1 91 ? -12.461 -10.679 -3.719 1.00 91.38 91 GLN A O 1
ATOM 720 N N . VAL A 1 92 ? -11.270 -9.207 -2.504 1.00 90.25 92 VAL A N 1
ATOM 721 C CA . VAL A 1 92 ? -10.139 -9.109 -3.441 1.00 90.25 92 VAL A CA 1
ATOM 722 C C . VAL A 1 92 ? -9.530 -10.481 -3.716 1.00 90.25 92 VAL A C 1
ATOM 724 O O . VAL A 1 92 ? -9.299 -10.818 -4.872 1.00 90.25 92 VAL A O 1
ATOM 727 N N . LEU A 1 93 ? -9.315 -11.313 -2.693 1.00 92.31 93 LEU A N 1
ATOM 728 C CA . LEU A 1 93 ? -8.810 -12.673 -2.901 1.00 92.31 93 LEU A CA 1
ATOM 729 C C . LEU A 1 93 ? -9.761 -13.540 -3.726 1.00 92.31 93 LEU A C 1
ATOM 731 O O . LEU A 1 93 ? -9.300 -14.319 -4.556 1.00 92.31 93 LEU A O 1
ATOM 735 N N . LYS A 1 94 ? -11.071 -13.430 -3.488 1.00 93.56 94 LYS A N 1
ATOM 736 C CA . LYS A 1 94 ? -12.080 -14.214 -4.207 1.00 93.56 94 LYS A CA 1
ATOM 737 C C . LYS A 1 94 ? -12.145 -13.838 -5.687 1.00 93.56 94 LYS A C 1
ATOM 739 O O . LYS A 1 94 ? -12.366 -14.706 -6.525 1.00 93.56 94 LYS A O 1
ATOM 744 N N . GLU A 1 95 ? -11.968 -12.559 -5.992 1.00 94.56 95 GLU A N 1
ATOM 745 C CA . GLU A 1 95 ? -12.077 -12.011 -7.346 1.00 94.56 95 GLU A CA 1
ATOM 746 C C . GLU A 1 95 ? -10.722 -11.923 -8.069 1.00 94.56 95 GLU A C 1
ATOM 748 O O . GLU A 1 95 ? -10.685 -11.638 -9.266 1.00 94.56 95 GLU A O 1
ATOM 753 N N . CYS A 1 96 ? -9.617 -12.200 -7.368 1.00 94.31 96 CYS A N 1
ATOM 754 C CA . CYS A 1 96 ? -8.251 -11.972 -7.834 1.00 94.31 96 CYS A CA 1
ATOM 755 C C . CYS A 1 96 ? -7.998 -12.531 -9.239 1.00 94.31 96 CYS A C 1
ATOM 757 O O . CYS A 1 96 ? -7.699 -11.785 -10.169 1.00 94.31 96 CYS A O 1
ATOM 759 N N . GLU A 1 97 ? -8.184 -13.839 -9.410 1.00 95.62 97 GLU A N 1
ATOM 760 C CA . GLU A 1 97 ? -7.904 -14.527 -10.674 1.00 95.62 97 GLU A CA 1
ATOM 761 C C . GLU A 1 97 ? -8.887 -14.111 -11.777 1.00 95.62 97 GLU A C 1
ATOM 763 O O . GLU A 1 97 ? -8.502 -13.961 -12.935 1.00 95.62 97 GLU A O 1
ATOM 768 N N . SER A 1 98 ? -10.150 -13.842 -11.420 1.00 94.94 98 SER A N 1
ATOM 769 C CA . SER A 1 98 ? -11.166 -13.391 -12.381 1.00 94.94 98 SER A CA 1
ATOM 770 C C . SER A 1 98 ? -10.886 -12.000 -12.957 1.00 94.94 98 SER A C 1
ATOM 772 O O . SER A 1 98 ? -11.312 -11.705 -14.072 1.00 94.94 98 SER A O 1
ATOM 774 N N . HIS A 1 99 ? -10.127 -11.172 -12.237 1.00 93.06 99 HIS A N 1
ATOM 775 C CA . HIS A 1 99 ? -9.667 -9.861 -12.694 1.00 93.06 99 HIS A CA 1
ATOM 776 C C . HIS A 1 99 ? -8.236 -9.885 -13.259 1.00 93.06 99 HIS A C 1
ATOM 778 O O . HIS A 1 99 ? -7.619 -8.833 -13.421 1.00 93.06 99 HIS A O 1
ATOM 784 N N . GLY A 1 100 ? -7.704 -11.070 -13.584 1.00 93.31 100 GLY A N 1
ATOM 785 C CA . GLY A 1 100 ? -6.371 -11.226 -14.173 1.00 93.31 100 GLY A CA 1
ATOM 786 C C . GLY A 1 100 ? -5.220 -11.091 -13.173 1.00 93.31 100 GLY A C 1
ATOM 787 O O . GLY A 1 100 ? -4.067 -10.958 -13.584 1.00 93.31 100 GLY A O 1
ATOM 788 N N . GLY A 1 101 ? -5.518 -11.110 -11.875 1.00 95.25 101 GLY A N 1
ATOM 789 C CA . GLY A 1 101 ? -4.525 -11.178 -10.815 1.00 95.25 101 GLY A CA 1
ATOM 790 C C . GLY A 1 101 ? -4.003 -12.595 -10.580 1.00 95.25 101 GLY A C 1
ATOM 791 O O . GLY A 1 101 ? -4.528 -13.580 -11.100 1.00 95.25 101 GLY A O 1
ATOM 792 N N . VAL A 1 102 ? -2.960 -12.696 -9.760 1.00 96.88 102 VAL A N 1
ATOM 793 C CA . VAL A 1 102 ? -2.332 -13.961 -9.363 1.00 96.88 102 VAL A CA 1
ATOM 794 C C . VAL A 1 102 ? -2.338 -14.062 -7.846 1.00 96.88 102 VAL A C 1
ATOM 796 O O . VAL A 1 102 ? -1.860 -13.159 -7.158 1.00 96.88 102 VAL A O 1
ATOM 799 N N . ILE A 1 103 ? -2.874 -15.159 -7.311 1.00 96.62 103 ILE A N 1
ATOM 800 C CA . ILE A 1 103 ? -2.781 -15.437 -5.878 1.00 96.62 103 ILE A CA 1
ATOM 801 C C . ILE A 1 103 ? -1.399 -16.022 -5.590 1.00 96.62 103 ILE A C 1
ATOM 803 O O . ILE A 1 103 ? -1.053 -17.090 -6.091 1.00 96.62 103 ILE A O 1
ATOM 807 N N . GLU A 1 104 ? -0.628 -15.355 -4.739 1.00 96.25 104 GLU A N 1
ATOM 808 C CA . GLU A 1 104 ? 0.700 -15.817 -4.341 1.00 96.25 104 GLU A CA 1
ATOM 809 C C . GLU A 1 104 ? 1.010 -15.495 -2.880 1.00 96.25 104 GLU A C 1
ATOM 811 O O . GLU A 1 104 ? 0.416 -14.604 -2.266 1.00 96.25 104 GLU A O 1
ATOM 816 N N . THR A 1 105 ? 1.946 -16.247 -2.304 1.00 94.94 105 THR A N 1
ATOM 817 C CA . THR A 1 105 ? 2.473 -15.961 -0.970 1.00 94.94 105 THR A CA 1
ATOM 818 C C . THR A 1 105 ? 3.677 -15.044 -1.111 1.00 94.94 105 THR A C 1
ATOM 820 O O . THR A 1 105 ? 4.693 -15.451 -1.670 1.00 94.94 105 THR A O 1
ATOM 823 N N . LEU A 1 106 ? 3.570 -13.829 -0.579 1.00 90.44 106 LEU A N 1
ATOM 824 C CA . LEU A 1 106 ? 4.655 -12.858 -0.559 1.00 90.44 106 LEU A CA 1
ATOM 825 C C . LEU A 1 106 ? 5.321 -12.858 0.820 1.00 90.44 106 LEU A C 1
ATOM 827 O O . LEU A 1 106 ? 4.659 -12.660 1.841 1.00 90.44 106 LEU A O 1
ATOM 831 N N . GLU A 1 107 ? 6.634 -13.068 0.849 1.00 89.25 107 GLU A N 1
ATOM 832 C CA . GLU A 1 107 ? 7.439 -12.931 2.063 1.00 89.25 107 GLU A CA 1
ATOM 833 C C . GLU A 1 107 ? 8.045 -11.527 2.110 1.00 89.25 107 GLU A C 1
ATOM 835 O O . GLU A 1 107 ? 8.805 -11.142 1.223 1.00 89.25 107 GLU A O 1
ATOM 840 N N . THR A 1 108 ? 7.709 -10.754 3.140 1.00 79.19 108 THR A N 1
ATOM 841 C CA . THR A 1 108 ? 8.304 -9.439 3.403 1.00 79.19 108 THR A CA 1
ATOM 842 C C . THR A 1 108 ? 8.817 -9.382 4.840 1.00 79.19 108 THR A C 1
ATOM 844 O O . THR A 1 108 ? 8.480 -10.219 5.674 1.00 79.19 108 THR A O 1
ATOM 847 N N . SER A 1 109 ? 9.637 -8.387 5.175 1.00 70.38 109 SER A N 1
ATOM 848 C CA . SER A 1 109 ? 9.805 -8.001 6.580 1.00 70.38 109 SER A CA 1
ATOM 849 C C . SER A 1 109 ? 8.593 -7.126 6.918 1.00 70.38 109 SER A C 1
ATOM 851 O O . SER A 1 109 ? 8.553 -6.006 6.408 1.00 70.38 109 SER A O 1
ATOM 853 N N . PRO A 1 110 ? 7.543 -7.626 7.610 1.00 69.62 110 PRO A N 1
ATOM 854 C CA . PRO A 1 110 ? 7.623 -8.380 8.870 1.00 69.62 110 PRO A CA 1
ATOM 855 C C . PRO A 1 110 ? 6.992 -9.797 8.890 1.00 69.62 110 PRO A C 1
ATOM 857 O O . PRO A 1 110 ? 6.819 -10.362 9.970 1.00 69.62 110 PRO A O 1
ATOM 860 N N . GLY A 1 111 ? 6.603 -10.389 7.756 1.00 83.19 111 GLY A N 1
ATOM 861 C CA . GLY A 1 111 ? 5.947 -11.702 7.742 1.00 83.19 111 GLY A CA 1
ATOM 862 C C . GLY A 1 111 ? 5.626 -12.261 6.352 1.00 83.19 111 GLY A C 1
ATOM 863 O O . GLY A 1 111 ? 6.018 -11.712 5.325 1.00 83.19 111 GLY A O 1
ATOM 864 N N . LYS A 1 112 ? 4.896 -13.382 6.321 1.00 89.94 112 LYS A N 1
ATOM 865 C CA . LYS A 1 112 ? 4.394 -13.993 5.081 1.00 89.94 112 LYS A CA 1
ATOM 866 C C . LYS A 1 112 ? 2.920 -13.668 4.907 1.00 89.94 112 LYS A C 1
ATOM 868 O O . LYS A 1 112 ? 2.125 -13.921 5.810 1.00 89.94 112 LYS A O 1
ATOM 873 N N . TYR A 1 113 ? 2.560 -13.180 3.730 1.00 89.88 113 TYR A N 1
ATOM 874 C CA . TYR A 1 113 ? 1.203 -12.763 3.410 1.00 89.88 113 TYR A CA 1
ATOM 875 C C . TYR A 1 113 ? 0.681 -13.577 2.238 1.00 89.88 113 TYR A C 1
ATOM 877 O O . TYR A 1 113 ? 1.356 -13.711 1.219 1.00 89.88 113 TYR A O 1
ATOM 885 N N . LYS A 1 114 ? -0.544 -14.094 2.355 1.00 93.88 114 LYS A N 1
ATOM 886 C CA . LYS A 1 114 ? -1.294 -14.518 1.173 1.00 93.88 114 LYS A CA 1
ATOM 887 C C . LYS A 1 114 ? -1.758 -13.248 0.469 1.00 93.88 114 LYS A C 1
ATOM 889 O O . LYS A 1 114 ? -2.370 -12.392 1.100 1.00 93.88 114 LYS A O 1
ATOM 894 N N . THR A 1 115 ? -1.423 -13.104 -0.804 1.00 94.44 115 THR A N 1
ATOM 895 C CA . THR A 1 115 ? -1.659 -11.866 -1.544 1.00 94.44 115 THR A CA 1
ATOM 896 C C . THR A 1 115 ? -2.347 -12.114 -2.876 1.00 94.44 115 THR A C 1
ATOM 898 O O . THR A 1 115 ? -2.242 -13.199 -3.444 1.00 94.44 115 THR A O 1
ATOM 901 N N . CYS A 1 116 ? -3.047 -11.095 -3.368 1.00 96.00 116 CYS A N 1
ATOM 902 C CA . CYS A 1 116 ? -3.455 -10.981 -4.759 1.00 96.00 116 CYS A CA 1
ATOM 903 C C . CYS A 1 116 ? -2.529 -9.989 -5.470 1.00 96.00 116 CYS A C 1
ATOM 905 O O . CYS A 1 116 ? -2.580 -8.785 -5.199 1.00 96.00 116 CYS A O 1
ATOM 907 N N . LYS A 1 117 ? -1.685 -10.482 -6.375 1.00 95.69 117 LYS A N 1
ATOM 908 C CA . LYS A 1 117 ? -0.856 -9.656 -7.248 1.00 95.69 117 LYS A CA 1
ATOM 909 C C . LYS A 1 117 ? -1.686 -9.188 -8.442 1.00 95.69 117 LYS A C 1
ATOM 911 O O . LYS A 1 117 ? -2.124 -10.001 -9.247 1.00 95.69 117 LYS A O 1
ATOM 916 N N . MET A 1 118 ? -1.852 -7.879 -8.579 1.00 94.19 118 MET A N 1
ATOM 917 C CA . MET A 1 118 ? -2.517 -7.229 -9.710 1.00 94.19 118 MET A CA 1
ATOM 918 C C . MET A 1 118 ? -1.500 -6.390 -10.482 1.00 94.19 118 MET A C 1
ATOM 920 O O . MET A 1 118 ? -0.676 -5.711 -9.869 1.00 94.19 118 MET A O 1
ATOM 924 N N . SER A 1 119 ? -1.571 -6.403 -11.812 1.00 93.00 119 SER A N 1
ATOM 925 C CA . SER A 1 119 ? -0.745 -5.549 -12.669 1.00 93.00 119 SER A CA 1
ATOM 926 C C . SER A 1 119 ? -1.632 -4.615 -13.483 1.00 93.00 119 SER A C 1
ATOM 928 O O . SER A 1 119 ? -2.568 -5.065 -14.141 1.00 93.00 119 SER A O 1
ATOM 930 N N . THR A 1 120 ? -1.344 -3.317 -13.442 1.00 89.88 120 THR A N 1
ATOM 931 C CA . THR A 1 120 ? -1.965 -2.317 -14.315 1.00 89.88 120 THR A CA 1
ATOM 932 C C . THR A 1 120 ? -0.894 -1.638 -15.153 1.00 89.88 120 THR A C 1
ATOM 934 O O . THR A 1 120 ? 0.246 -1.477 -14.722 1.00 89.88 120 THR A O 1
ATOM 937 N N . THR A 1 121 ? -1.243 -1.267 -16.383 1.00 87.00 121 THR A N 1
ATOM 938 C CA . THR A 1 121 ? -0.370 -0.468 -17.247 1.00 87.00 121 THR A CA 1
ATOM 939 C C . THR A 1 121 ? -1.058 0.853 -17.548 1.00 87.00 121 THR A C 1
ATOM 941 O O . THR A 1 121 ? -2.129 0.864 -18.149 1.00 87.00 121 THR A O 1
ATOM 944 N N . GLU A 1 122 ? -0.442 1.961 -17.150 1.00 82.31 122 GLU A N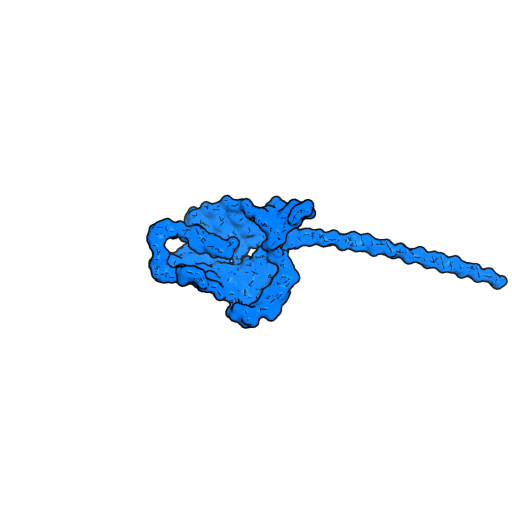 1
ATOM 945 C CA . GLU A 1 122 ? -0.946 3.315 -17.388 1.00 82.31 122 GLU A CA 1
ATOM 946 C C . GLU A 1 122 ? 0.152 4.147 -18.044 1.00 82.31 122 GLU A C 1
ATOM 948 O O . GLU A 1 122 ? 1.249 4.265 -17.507 1.00 82.31 122 GLU A O 1
ATOM 953 N N . ASN A 1 123 ? -0.112 4.710 -19.227 1.00 81.25 123 ASN A N 1
ATOM 954 C CA . ASN A 1 123 ? 0.875 5.496 -19.986 1.00 81.25 123 ASN A CA 1
ATOM 955 C C . ASN A 1 123 ? 2.220 4.761 -20.195 1.00 81.25 123 ASN A C 1
ATOM 957 O O . ASN A 1 123 ? 3.287 5.369 -20.175 1.00 81.25 123 ASN A O 1
ATOM 961 N N . GLY A 1 124 ? 2.169 3.434 -20.363 1.00 81.69 124 GLY A N 1
ATOM 962 C CA . GLY A 1 124 ? 3.347 2.572 -20.512 1.00 81.69 124 GLY A CA 1
ATOM 963 C C . GLY A 1 124 ? 4.080 2.245 -19.205 1.00 81.69 124 GLY A C 1
ATOM 964 O O . GLY A 1 124 ? 5.028 1.465 -19.233 1.00 81.69 124 GLY A O 1
ATOM 965 N N . ILE A 1 125 ? 3.648 2.799 -18.069 1.00 81.94 125 ILE A N 1
ATOM 966 C CA . ILE A 1 125 ? 4.164 2.474 -16.737 1.00 81.94 125 ILE A CA 1
ATOM 967 C C . ILE A 1 125 ? 3.431 1.234 -16.236 1.00 81.94 125 ILE A C 1
ATOM 969 O O . ILE A 1 125 ? 2.209 1.243 -16.103 1.00 81.94 125 ILE A O 1
ATOM 973 N N . VAL A 1 126 ? 4.180 0.175 -15.942 1.00 86.56 126 VAL A N 1
ATOM 974 C CA . VAL A 1 126 ? 3.654 -1.048 -15.334 1.00 86.56 126 VAL A CA 1
ATOM 975 C C . VAL A 1 126 ? 3.709 -0.899 -13.820 1.00 86.56 126 VAL A C 1
ATOM 977 O O . VAL A 1 126 ? 4.784 -0.717 -13.245 1.00 86.56 126 VAL A O 1
ATOM 980 N N . ILE A 1 127 ? 2.554 -0.996 -13.171 1.00 86.88 127 ILE A N 1
ATOM 981 C CA . ILE A 1 127 ? 2.409 -0.953 -11.718 1.00 86.88 127 ILE A CA 1
ATOM 982 C C . ILE A 1 127 ? 1.921 -2.323 -11.260 1.00 86.88 127 ILE A C 1
ATOM 984 O O . ILE A 1 127 ? 0.824 -2.756 -11.603 1.00 86.88 127 ILE A O 1
ATOM 988 N N . GLU A 1 128 ? 2.734 -3.009 -10.468 1.00 90.75 128 GLU A N 1
ATOM 989 C CA . GLU A 1 128 ? 2.362 -4.251 -9.798 1.00 90.75 128 GLU A CA 1
ATOM 990 C C . GLU A 1 128 ? 2.028 -3.936 -8.335 1.00 90.75 128 GLU A C 1
ATOM 992 O O . GLU A 1 128 ? 2.807 -3.277 -7.642 1.00 90.75 128 GLU A O 1
ATOM 997 N N . LYS A 1 129 ? 0.861 -4.383 -7.865 1.00 90.50 129 LYS A N 1
ATOM 998 C CA . LYS A 1 129 ? 0.399 -4.222 -6.479 1.00 90.50 129 LYS A CA 1
ATOM 999 C C . LYS A 1 129 ? 0.087 -5.587 -5.883 1.00 90.50 129 LYS A C 1
ATOM 1001 O O . LYS A 1 129 ? -0.642 -6.367 -6.491 1.00 90.50 129 LYS A O 1
ATOM 1006 N N . TRP A 1 130 ? 0.584 -5.836 -4.678 1.00 92.19 130 TRP A N 1
ATOM 1007 C CA . TRP A 1 130 ? 0.293 -7.041 -3.906 1.00 92.19 130 TRP A CA 1
ATOM 1008 C C . TRP A 1 130 ? -0.684 -6.707 -2.793 1.00 92.19 130 TRP A C 1
ATOM 1010 O O . TRP A 1 130 ? -0.318 -6.034 -1.829 1.00 92.19 130 TRP A O 1
ATOM 1020 N N . TRP A 1 131 ? -1.921 -7.172 -2.930 1.00 90.81 131 TRP A N 1
ATOM 1021 C CA . TRP A 1 131 ? -2.980 -6.921 -1.961 1.00 90.81 131 TRP A CA 1
ATOM 1022 C C . TRP A 1 131 ? -3.032 -8.026 -0.909 1.00 90.81 131 TRP A C 1
ATOM 1024 O O . TRP A 1 131 ? -3.164 -9.188 -1.278 1.00 90.81 131 TRP A O 1
ATOM 1034 N N . GLY A 1 132 ? -2.949 -7.691 0.376 1.00 88.88 132 GLY A N 1
ATOM 1035 C CA . GLY A 1 132 ? -2.927 -8.637 1.495 1.00 88.88 132 GLY A CA 1
ATOM 1036 C C . GLY A 1 132 ? -3.780 -8.193 2.683 1.00 88.88 132 GLY A C 1
ATOM 1037 O O . GLY A 1 132 ? -4.338 -7.096 2.689 1.00 88.88 132 GLY A O 1
ATOM 1038 N N . ASP A 1 133 ? -3.864 -9.061 3.692 1.00 87.12 133 ASP A N 1
ATOM 1039 C CA . ASP A 1 133 ? -4.636 -8.835 4.922 1.00 87.12 133 ASP A CA 1
ATOM 1040 C C . ASP A 1 133 ? -3.891 -7.934 5.913 1.00 87.12 133 ASP A C 1
ATOM 1042 O O . ASP A 1 133 ? -3.345 -8.381 6.924 1.00 87.12 133 ASP A O 1
ATOM 1046 N N . ILE A 1 134 ? -3.780 -6.658 5.569 1.00 79.50 134 ILE A N 1
ATOM 1047 C CA . ILE A 1 134 ? -3.131 -5.644 6.395 1.00 79.50 134 ILE A CA 1
ATOM 1048 C C . ILE A 1 134 ? -3.917 -4.334 6.331 1.00 79.50 134 ILE A C 1
ATOM 1050 O O . ILE A 1 134 ? -4.651 -4.102 5.359 1.00 79.50 134 ILE A O 1
ATOM 1054 N N . PRO A 1 135 ? -3.720 -3.425 7.304 1.00 72.88 135 PRO A N 1
ATOM 1055 C CA . PRO A 1 135 ? -4.187 -2.054 7.170 1.00 72.88 135 PRO A CA 1
ATOM 1056 C C . PRO A 1 135 ? -3.761 -1.482 5.811 1.00 72.88 135 PRO A C 1
ATOM 1058 O O . PRO A 1 135 ? -2.621 -1.663 5.384 1.00 72.88 135 PRO A O 1
ATOM 1061 N N . PHE A 1 136 ? -4.681 -0.806 5.117 1.00 77.50 136 PHE A N 1
ATOM 1062 C CA . PHE A 1 136 ? -4.481 -0.218 3.779 1.00 77.50 136 PHE A CA 1
ATOM 1063 C C . PHE A 1 136 ? -4.301 -1.205 2.612 1.00 77.50 136 PHE A C 1
ATOM 1065 O O . PHE A 1 136 ? -4.246 -0.770 1.463 1.00 77.50 136 PHE A O 1
ATOM 1072 N N . GLY A 1 137 ? -4.250 -2.511 2.875 1.00 82.62 137 GLY A N 1
ATOM 1073 C CA . GLY A 1 137 ? -4.367 -3.572 1.878 1.00 82.62 137 GLY A CA 1
ATOM 1074 C C . GLY A 1 137 ? -3.163 -3.826 0.986 1.00 82.62 137 GLY A C 1
ATOM 1075 O O . GLY A 1 137 ? -3.083 -4.910 0.431 1.00 82.62 137 GLY A O 1
ATOM 1076 N N . ILE A 1 138 ? -2.222 -2.895 0.829 1.00 85.81 138 ILE A N 1
ATOM 1077 C CA . ILE A 1 138 ? -1.083 -3.047 -0.092 1.00 85.81 138 ILE A CA 1
ATOM 1078 C C . ILE A 1 138 ? 0.162 -3.497 0.676 1.00 85.81 138 ILE A C 1
ATOM 1080 O O . ILE A 1 138 ? 0.761 -2.712 1.406 1.00 85.81 138 ILE A O 1
ATOM 1084 N N . VAL A 1 139 ? 0.565 -4.757 0.487 1.00 84.19 139 VAL A N 1
ATOM 1085 C CA . VAL A 1 139 ? 1.759 -5.363 1.110 1.00 84.19 139 VAL A CA 1
ATOM 1086 C C . VAL A 1 139 ? 3.035 -4.950 0.380 1.00 84.19 139 VAL A C 1
ATOM 1088 O O . VAL A 1 139 ? 4.082 -4.775 0.999 1.00 84.19 139 VAL A O 1
ATOM 1091 N N . SER A 1 140 ? 2.964 -4.800 -0.944 1.00 84.25 140 SER A N 1
ATOM 1092 C CA . SER A 1 140 ? 4.088 -4.357 -1.770 1.00 84.25 140 SER A CA 1
ATOM 1093 C C . SER A 1 140 ? 3.602 -3.683 -3.052 1.00 84.25 140 SER A C 1
ATOM 1095 O O . SER A 1 140 ? 2.472 -3.903 -3.504 1.00 84.25 140 SER A O 1
ATOM 1097 N N . LYS A 1 141 ? 4.471 -2.857 -3.639 1.00 85.06 141 LYS A N 1
ATOM 1098 C CA . LYS A 1 141 ? 4.264 -2.172 -4.915 1.00 85.06 141 LYS A CA 1
ATOM 1099 C C . LYS A 1 141 ? 5.582 -2.144 -5.684 1.00 85.06 141 LYS A C 1
ATOM 1101 O O . LYS A 1 141 ? 6.608 -1.757 -5.130 1.00 85.06 141 LYS A O 1
ATOM 1106 N N . ALA A 1 142 ? 5.532 -2.485 -6.965 1.00 83.25 142 ALA A N 1
ATOM 1107 C CA . ALA A 1 142 ? 6.641 -2.306 -7.891 1.00 83.25 142 ALA A CA 1
ATOM 1108 C C . ALA A 1 142 ? 6.171 -1.451 -9.067 1.00 83.25 142 ALA A C 1
ATOM 1110 O O . ALA A 1 142 ? 5.114 -1.709 -9.641 1.00 83.25 142 ALA A O 1
ATOM 1111 N N . THR A 1 143 ? 6.958 -0.441 -9.425 1.00 81.75 143 THR A N 1
ATOM 1112 C CA . THR A 1 143 ? 6.663 0.437 -10.559 1.00 81.75 143 THR A CA 1
ATOM 1113 C C . THR A 1 143 ? 7.802 0.338 -11.559 1.00 81.75 143 THR A C 1
ATOM 1115 O O . THR A 1 143 ? 8.963 0.565 -11.219 1.00 81.75 143 THR A O 1
ATOM 1118 N N . ARG A 1 144 ? 7.472 0.014 -12.807 1.00 80.00 144 ARG A N 1
ATOM 1119 C CA . ARG A 1 144 ? 8.416 -0.011 -13.925 1.00 80.00 144 ARG A CA 1
ATOM 1120 C C . ARG A 1 144 ? 7.956 0.994 -14.960 1.00 80.00 144 ARG A C 1
ATOM 1122 O O . ARG A 1 144 ? 6.890 0.831 -15.547 1.00 80.00 144 ARG A O 1
ATOM 1129 N N . ALA A 1 145 ? 8.745 2.034 -15.171 1.00 71.12 145 ALA A N 1
ATOM 1130 C CA . ALA A 1 145 ? 8.461 3.001 -16.214 1.00 71.12 145 ALA A CA 1
ATOM 1131 C C . ALA A 1 145 ? 8.908 2.479 -17.591 1.00 71.12 145 ALA A C 1
ATOM 1133 O O . ALA A 1 145 ? 9.858 1.693 -17.666 1.00 71.12 145 ALA A O 1
ATOM 1134 N N . PRO A 1 146 ? 8.254 2.906 -18.685 1.00 66.12 146 PRO A N 1
ATOM 1135 C CA . PRO A 1 146 ? 8.727 2.599 -20.022 1.00 66.12 146 PRO A CA 1
ATOM 1136 C C . PRO A 1 146 ? 10.058 3.318 -20.270 1.00 66.12 146 PRO A C 1
ATOM 1138 O O . PRO A 1 146 ? 10.370 4.339 -19.650 1.00 66.12 146 PRO A O 1
ATOM 1141 N N . THR A 1 147 ? 10.848 2.795 -21.204 1.00 55.75 147 THR A N 1
ATOM 1142 C CA . THR A 1 147 ? 12.043 3.479 -21.707 1.00 55.75 147 THR A CA 1
ATOM 1143 C C . THR A 1 147 ? 11.672 4.893 -22.169 1.00 55.75 147 THR A C 1
ATOM 1145 O O . THR A 1 147 ? 10.871 5.033 -23.091 1.00 55.75 147 THR A O 1
ATOM 1148 N N . GLY A 1 148 ? 12.247 5.922 -21.539 1.00 51.25 148 GLY A N 1
ATOM 1149 C CA . GLY A 1 148 ? 12.057 7.325 -21.913 1.00 51.25 148 GLY A CA 1
ATOM 1150 C C . GLY A 1 148 ? 11.119 8.151 -21.027 1.00 51.25 148 GLY A C 1
ATOM 1151 O O . GLY A 1 148 ? 10.405 8.991 -21.572 1.00 51.25 148 GLY A O 1
ATOM 1152 N N . ILE A 1 149 ? 11.124 7.986 -19.691 1.00 53.06 149 ILE A N 1
ATOM 1153 C CA . ILE A 1 149 ? 10.630 9.078 -18.826 1.00 53.06 149 ILE A CA 1
ATOM 1154 C C . ILE A 1 149 ? 11.414 10.327 -19.233 1.00 53.06 149 ILE A C 1
ATOM 1156 O O . ILE A 1 149 ? 12.641 10.326 -19.165 1.00 53.06 149 ILE A O 1
ATOM 1160 N N . ALA A 1 150 ? 10.725 11.358 -19.723 1.00 51.91 150 ALA A N 1
ATOM 1161 C CA . ALA A 1 150 ? 11.368 12.619 -20.053 1.00 51.91 150 ALA A CA 1
ATOM 1162 C C . ALA A 1 150 ? 12.143 13.095 -18.816 1.00 51.91 150 ALA A C 1
ATOM 1164 O O . ALA A 1 150 ? 11.579 13.086 -17.724 1.00 51.91 150 ALA A O 1
ATOM 1165 N N . ASN A 1 151 ? 13.400 13.511 -18.995 1.00 51.72 151 ASN A N 1
ATOM 1166 C CA . ASN A 1 151 ? 14.389 13.875 -17.961 1.00 51.72 151 ASN A CA 1
ATOM 1167 C C . ASN A 1 151 ? 13.953 14.951 -16.927 1.00 51.72 151 ASN A C 1
ATOM 1169 O O . ASN A 1 151 ? 14.788 15.467 -16.192 1.00 51.72 151 ASN A O 1
ATOM 1173 N N . ASN A 1 152 ? 12.670 15.323 -16.876 1.00 56.31 152 ASN A N 1
ATOM 1174 C CA . ASN A 1 152 ? 12.092 16.380 -16.054 1.00 56.31 152 ASN A CA 1
ATOM 1175 C C . ASN A 1 152 ? 11.029 15.907 -15.037 1.00 56.31 152 ASN A C 1
ATOM 1177 O O . ASN A 1 152 ? 10.578 16.735 -14.247 1.00 56.31 152 ASN A O 1
ATOM 1181 N N . ASP A 1 153 ? 10.588 14.641 -15.030 1.00 63.62 153 ASP A N 1
ATOM 1182 C CA . ASP A 1 153 ? 9.667 14.156 -13.986 1.00 63.62 153 ASP A CA 1
ATOM 1183 C C . ASP A 1 153 ? 10.449 13.617 -12.777 1.00 63.62 153 ASP A C 1
ATOM 1185 O O . ASP A 1 153 ? 11.272 12.713 -12.909 1.00 63.62 153 ASP A O 1
ATOM 1189 N N . SER A 1 154 ? 10.187 14.167 -11.583 1.00 69.62 154 SER A N 1
ATOM 1190 C CA . SER A 1 154 ? 10.832 13.712 -10.341 1.00 69.62 154 SER A CA 1
ATOM 1191 C C . SER A 1 154 ? 10.523 12.223 -10.081 1.00 69.62 154 SER A C 1
ATOM 1193 O O . SER A 1 154 ?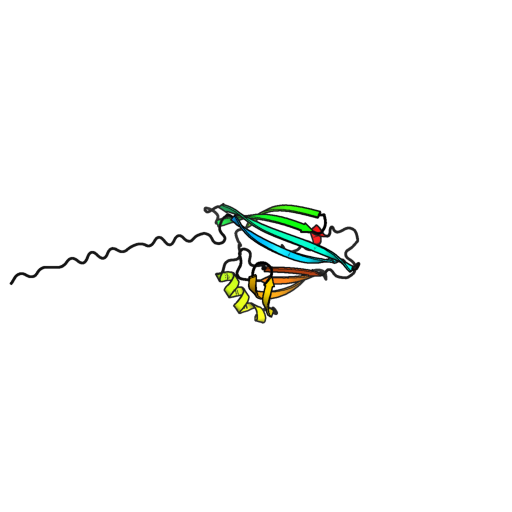 9.352 11.825 -10.157 1.00 69.62 154 SER A O 1
ATOM 1195 N N . PRO A 1 155 ? 11.530 11.401 -9.712 1.00 68.50 155 PRO A N 1
ATOM 1196 C CA . PRO A 1 155 ? 11.343 10.000 -9.324 1.00 68.50 155 PRO A CA 1
ATOM 1197 C C . PRO A 1 155 ? 10.264 9.810 -8.255 1.00 68.50 155 PRO A C 1
ATOM 1199 O O . PRO A 1 155 ? 9.504 8.842 -8.299 1.00 68.50 155 PRO A O 1
ATOM 1202 N N . LEU A 1 156 ? 10.146 10.767 -7.330 1.00 71.50 156 LEU A N 1
ATOM 1203 C CA . LEU A 1 156 ? 9.118 10.779 -6.299 1.00 71.50 156 LEU A CA 1
ATOM 1204 C C . LEU A 1 156 ? 7.712 10.843 -6.903 1.00 71.50 156 LEU A C 1
ATOM 1206 O O . LEU A 1 156 ? 6.858 10.046 -6.530 1.00 71.50 156 LEU A O 1
ATOM 1210 N N . LYS A 1 157 ? 7.480 11.739 -7.868 1.00 73.62 157 LYS A N 1
ATOM 1211 C CA . LYS A 1 157 ? 6.175 11.923 -8.526 1.00 73.62 157 LYS A CA 1
ATOM 1212 C C . LYS A 1 157 ? 5.728 10.673 -9.290 1.00 73.62 157 LYS A C 1
ATOM 1214 O O . LYS A 1 157 ? 4.546 10.341 -9.292 1.00 73.62 157 LYS A O 1
ATOM 1219 N N . VAL A 1 158 ? 6.664 9.969 -9.926 1.00 71.38 158 VAL A N 1
ATOM 1220 C CA . VAL A 1 158 ? 6.363 8.732 -10.665 1.00 71.38 158 VAL A CA 1
ATOM 1221 C C . VAL A 1 158 ? 6.122 7.565 -9.700 1.00 71.38 158 VAL A C 1
ATOM 1223 O O . VAL A 1 158 ? 5.180 6.793 -9.870 1.00 71.38 158 VAL A O 1
ATOM 1226 N N . ALA A 1 159 ? 6.927 7.448 -8.641 1.00 67.00 159 ALA A N 1
ATOM 1227 C CA . ALA A 1 159 ? 6.775 6.404 -7.627 1.00 67.00 159 ALA A CA 1
ATOM 1228 C C . ALA A 1 159 ? 5.453 6.518 -6.843 1.00 67.00 159 ALA A C 1
ATOM 1230 O O . ALA A 1 159 ? 4.827 5.498 -6.511 1.00 67.00 159 ALA A O 1
ATOM 1231 N N . THR A 1 160 ? 5.001 7.747 -6.577 1.00 68.06 160 THR A N 1
ATOM 1232 C CA . THR A 1 160 ? 3.740 8.020 -5.876 1.00 68.06 160 THR A CA 1
ATOM 1233 C C . THR A 1 160 ? 2.507 7.920 -6.769 1.00 68.06 160 THR A C 1
ATOM 1235 O O . THR A 1 160 ? 1.391 7.904 -6.256 1.00 68.06 160 THR A O 1
ATOM 1238 N N . GLN A 1 161 ? 2.666 7.759 -8.086 1.00 68.88 161 GLN A N 1
ATOM 1239 C CA . GLN A 1 161 ? 1.532 7.619 -8.995 1.00 68.88 161 GLN A CA 1
ATOM 1240 C C . GLN A 1 161 ? 0.674 6.395 -8.621 1.00 68.88 161 GLN A C 1
ATOM 1242 O O . GLN A 1 161 ? 1.171 5.268 -8.503 1.00 68.88 161 GLN A O 1
ATOM 1247 N N . GLY A 1 162 ? -0.620 6.624 -8.381 1.00 60.34 162 GLY A N 1
ATOM 1248 C CA . GLY A 1 162 ? -1.578 5.590 -7.978 1.00 60.34 162 GLY A CA 1
ATOM 1249 C C . GLY A 1 162 ? -1.462 5.113 -6.522 1.00 60.34 162 GLY A C 1
ATOM 1250 O O . GLY A 1 162 ? -1.826 3.959 -6.253 1.00 60.34 162 GLY A O 1
ATOM 1251 N N . LEU A 1 163 ? -0.898 5.937 -5.625 1.00 63.16 163 LEU A N 1
ATOM 1252 C CA . LEU A 1 163 ? -0.983 5.770 -4.164 1.00 63.16 163 LEU A CA 1
ATOM 1253 C C . LEU A 1 163 ? -2.318 6.186 -3.556 1.00 63.16 163 LEU A C 1
ATOM 1255 O O . LEU A 1 163 ? -3.019 7.006 -4.178 1.00 63.16 163 LEU A O 1
#

Foldseek 3Di:
DDDDDDDDPPPPPPPPPPPAPPPHQFFKDKEWEWEQALVRDIWIKIKMKGFNDADPVVQKTKIWIWIDTHPDIDIDIDIDNDKDAQVNLVVCVVCLVVLVWDFDWDQDVVGIFGWTWDWDADPNKIKIFTAGHGTRRTRYIYIYHPNPPDPPDDSRNRVPPPD

pLDDT: mean 79.42, std 14.34, range [39.75, 96.88]

Secondary structure (DSSP, 8-state):
---------------------SSPTT-EEEEEEEEE-TTS-EEEEEEEEEEEEEETTTTEEEEEEEEEETTEEEEEEEEES----HHHHHHHHHHTGGGT-EEEEEEETTEEEEEEEEEEEETTEEEEEEEESSTTSEEEEEEEPPTT--TTS-HHHHHTTT-

Sequence (163 aa):
MTARIAFVFTFVTLASAFVHAYPSIGDKVTWSGEFKTAEGENSEIHITKEVVGFNSTNKIWKVKIDTKVGQESSSETIETADLFTPEKYHQVLKECESHGGVIETLETSPGKYKTCKMSTTENGIVIEKWWGDIPFGIVSKATRAPTGIANNDSPLKVATQGL